Protein AF-A0A554J1M0-F1 (afdb_monomer_lite)

Radius of gyration: 26.09 Å; chains: 1; bounding box: 50×40×83 Å

Structure (mmCIF, N/CA/C/O backbone):
data_AF-A0A554J1M0-F1
#
_entry.id   AF-A0A554J1M0-F1
#
loop_
_atom_site.group_PDB
_atom_site.id
_atom_site.type_symbol
_atom_site.label_atom_id
_atom_site.label_alt_id
_atom_site.label_comp_id
_atom_site.label_asym_id
_atom_site.label_entity_id
_atom_site.label_seq_id
_atom_site.pdbx_PDB_ins_code
_atom_site.Cartn_x
_atom_site.Cartn_y
_atom_site.Cartn_z
_atom_site.occupancy
_atom_site.B_iso_or_equiv
_atom_site.auth_seq_id
_atom_site.auth_comp_id
_atom_site.auth_asym_id
_atom_site.auth_atom_id
_atom_site.pdbx_PDB_model_num
ATOM 1 N N . MET A 1 1 ? -16.431 23.603 19.322 1.00 58.72 1 MET A N 1
ATOM 2 C CA . MET A 1 1 ? -15.725 22.581 20.123 1.00 58.72 1 MET A CA 1
ATOM 3 C C . MET A 1 1 ? -14.683 21.931 19.228 1.00 58.72 1 MET A C 1
ATOM 5 O O . MET A 1 1 ? -14.923 21.851 18.029 1.00 58.72 1 MET A O 1
ATOM 9 N N . ASN A 1 2 ? -13.514 21.579 19.764 1.00 84.31 2 ASN A N 1
ATOM 10 C CA . ASN A 1 2 ? -12.461 20.901 19.005 1.00 84.31 2 ASN A CA 1
ATOM 11 C C . ASN A 1 2 ? -12.862 19.429 18.801 1.00 84.31 2 ASN A C 1
ATOM 13 O O . ASN A 1 2 ? -13.289 18.789 19.759 1.00 84.31 2 ASN A O 1
ATOM 17 N N . LEU A 1 3 ? -12.718 18.899 17.583 1.00 80.19 3 LEU A N 1
ATOM 18 C CA . LEU A 1 3 ? -13.018 17.500 17.251 1.00 80.19 3 LEU A CA 1
ATOM 19 C C . LEU A 1 3 ? -12.301 16.514 18.194 1.00 80.19 3 LEU A C 1
ATOM 21 O O . LEU A 1 3 ? -12.852 15.469 18.524 1.00 80.19 3 LEU A O 1
ATOM 25 N N . SER A 1 4 ? -11.099 16.857 18.670 1.00 84.69 4 SER A N 1
ATOM 26 C CA . SER A 1 4 ? -10.373 16.032 19.643 1.00 84.69 4 SER A CA 1
ATOM 27 C C . SER A 1 4 ? -11.076 15.968 21.003 1.00 84.69 4 SER A C 1
ATOM 29 O O . SER A 1 4 ? -11.194 14.891 21.573 1.00 84.69 4 SER A O 1
ATOM 31 N N . GLN A 1 5 ? -11.616 17.093 21.484 1.00 88.25 5 GLN A N 1
ATOM 32 C CA . GLN A 1 5 ? -12.302 17.176 22.778 1.00 88.25 5 GLN A CA 1
ATOM 33 C C . GLN A 1 5 ? -13.617 16.389 22.785 1.00 88.25 5 GLN A C 1
ATOM 35 O O . GLN A 1 5 ? -13.986 15.806 23.799 1.00 88.25 5 GLN A O 1
ATOM 40 N N . GLU A 1 6 ? -14.330 16.357 21.660 1.00 90.25 6 GLU A N 1
ATOM 41 C CA . GLU A 1 6 ? -15.569 15.582 21.521 1.00 90.25 6 GLU A CA 1
ATOM 42 C C . GLU A 1 6 ? -15.300 14.068 21.531 1.00 90.25 6 GLU A C 1
ATOM 44 O O . GLU A 1 6 ? -16.029 13.300 22.165 1.00 90.25 6 GLU A O 1
ATOM 49 N N . LEU A 1 7 ? -14.212 13.633 20.887 1.00 90.00 7 LEU A N 1
ATOM 50 C CA . LEU A 1 7 ? -13.781 12.234 20.903 1.00 90.00 7 LEU A CA 1
ATOM 51 C C . LEU A 1 7 ? -13.312 11.798 22.293 1.00 90.00 7 LEU A C 1
ATOM 53 O O . LEU A 1 7 ? -13.696 10.721 22.744 1.00 90.00 7 LEU A O 1
ATOM 57 N N . GLU A 1 8 ? -12.541 12.636 22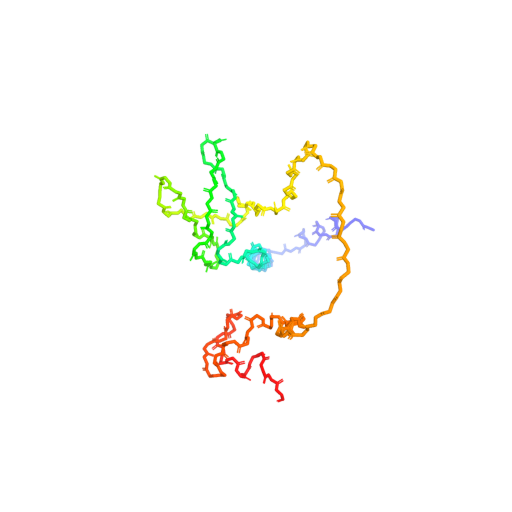.987 1.00 91.88 8 GLU A N 1
ATOM 58 C CA . GLU A 1 8 ? -12.083 12.380 24.359 1.00 91.88 8 GLU A CA 1
ATOM 59 C C . GLU A 1 8 ? -13.267 12.172 25.312 1.00 91.88 8 GLU A C 1
ATOM 61 O O . GLU A 1 8 ? -13.358 11.135 25.967 1.00 91.88 8 GLU A O 1
ATOM 66 N N . GLN A 1 9 ? -14.239 13.090 25.301 1.00 92.00 9 GLN A N 1
ATOM 67 C CA . GLN A 1 9 ? -15.446 12.984 26.132 1.00 92.00 9 GLN A CA 1
ATOM 68 C C . GLN A 1 9 ? -16.302 11.759 25.802 1.00 92.00 9 GLN A C 1
ATOM 70 O O . GLN A 1 9 ? -16.999 11.233 26.671 1.00 92.00 9 GLN A O 1
ATOM 75 N N . THR A 1 10 ? -16.287 11.318 24.545 1.00 92.38 10 THR A N 1
ATOM 76 C CA . THR A 1 10 ? -17.006 10.115 24.122 1.00 92.38 10 THR A CA 1
ATOM 77 C C . THR A 1 10 ? -16.314 8.864 24.656 1.00 92.38 10 THR A C 1
ATOM 79 O O . THR A 1 10 ? -16.979 8.012 25.236 1.00 92.38 10 THR A O 1
ATOM 82 N N . ILE A 1 11 ? -14.986 8.777 24.529 1.00 94.25 11 ILE A N 1
ATOM 83 C CA . ILE A 1 11 ? -14.183 7.642 25.007 1.00 94.25 11 ILE A CA 1
ATOM 84 C C . ILE A 1 11 ? -14.292 7.489 26.529 1.00 94.25 11 ILE A C 1
ATOM 86 O O . ILE A 1 11 ? -14.455 6.371 27.008 1.00 94.25 11 ILE A O 1
ATOM 90 N N . GLU A 1 12 ? -14.267 8.590 27.286 1.00 95.19 12 GLU A N 1
ATOM 91 C CA . GLU A 1 12 ? -14.384 8.568 28.755 1.00 95.19 12 GLU A CA 1
ATOM 92 C C . GLU A 1 12 ? -15.708 7.979 29.265 1.00 95.19 12 GLU A C 1
ATOM 94 O O . GLU A 1 12 ? -15.771 7.465 30.380 1.00 95.19 12 GLU A O 1
ATOM 99 N N . ARG A 1 13 ? -16.778 8.055 28.468 1.00 95.25 13 ARG A N 1
ATOM 100 C CA . ARG A 1 13 ? -18.114 7.567 28.845 1.00 95.25 13 ARG A CA 1
ATOM 101 C C . ARG A 1 13 ? -18.361 6.112 28.452 1.00 95.25 13 ARG A C 1
ATOM 103 O O . ARG A 1 13 ? -19.385 5.559 28.847 1.00 95.25 13 ARG A O 1
ATOM 110 N N . MET A 1 14 ? -17.469 5.518 27.663 1.00 96.44 14 MET A N 1
ATOM 111 C CA . MET A 1 14 ? -17.624 4.163 27.147 1.00 96.44 14 MET A CA 1
ATOM 112 C C . MET A 1 14 ? -17.155 3.120 28.160 1.00 96.44 14 MET A C 1
ATOM 114 O O . MET A 1 14 ? -16.142 3.290 28.838 1.00 96.44 14 MET A O 1
ATOM 118 N N . ASN A 1 15 ? -17.868 2.000 28.228 1.00 96.06 15 ASN A N 1
ATOM 119 C CA . ASN A 1 15 ? -17.436 0.838 29.002 1.00 96.06 15 ASN A CA 1
ATOM 120 C C . ASN A 1 15 ? -16.423 -0.032 28.224 1.00 96.06 15 ASN A C 1
ATOM 122 O O . ASN A 1 15 ? -16.174 0.165 27.035 1.00 96.06 15 ASN A O 1
ATOM 126 N N . GLU A 1 16 ? -15.836 -1.030 28.888 1.00 94.75 16 GLU A N 1
ATOM 127 C CA . GLU A 1 16 ? -14.800 -1.901 28.307 1.00 94.75 16 GLU A CA 1
ATOM 128 C C . GLU A 1 16 ? -15.252 -2.618 27.019 1.00 94.75 16 GLU A C 1
ATOM 130 O O . GLU A 1 16 ? -14.511 -2.668 26.033 1.00 94.75 16 GLU A O 1
ATOM 135 N N . ALA A 1 17 ? -16.489 -3.122 26.982 1.00 96.12 17 ALA A N 1
ATOM 136 C CA . ALA A 1 17 ? -17.027 -3.805 25.806 1.00 96.12 17 ALA A CA 1
ATOM 137 C C . ALA A 1 17 ? -17.197 -2.842 24.619 1.00 96.12 17 ALA A C 1
ATOM 139 O O . ALA A 1 17 ? -16.853 -3.175 23.481 1.00 96.12 17 ALA A O 1
ATOM 140 N N . GLU A 1 18 ? -17.679 -1.629 24.884 1.00 95.44 18 GLU A N 1
ATOM 141 C CA . GLU A 1 18 ? -17.824 -0.567 23.887 1.00 95.44 18 GLU A CA 1
ATOM 142 C C . GLU A 1 18 ? -16.462 -0.114 23.346 1.00 95.44 18 GLU A C 1
ATOM 144 O O . GLU A 1 18 ? -16.311 0.065 22.135 1.00 95.44 18 GLU A O 1
ATOM 149 N N . LEU A 1 19 ? -15.445 0.008 24.204 1.00 96.62 19 LEU A N 1
ATOM 150 C CA . LEU A 1 19 ? -14.080 0.354 23.797 1.00 96.62 19 LEU A CA 1
ATOM 151 C C . LEU A 1 19 ? -13.470 -0.722 22.890 1.00 96.62 19 LEU A C 1
ATOM 153 O O . LEU A 1 19 ? -12.878 -0.403 21.854 1.00 96.62 19 LEU A O 1
ATOM 157 N N . HIS A 1 20 ? -13.660 -2.003 23.212 1.00 96.31 20 HIS A N 1
ATOM 158 C CA . HIS A 1 20 ? -13.223 -3.103 22.349 1.00 96.31 20 HIS A CA 1
ATOM 159 C C . HIS A 1 20 ? -13.951 -3.129 20.996 1.00 96.31 20 HIS A C 1
ATOM 161 O O . HIS A 1 20 ? -13.327 -3.409 19.959 1.00 96.31 20 HIS A O 1
ATOM 167 N N . ALA A 1 21 ? -15.249 -2.817 20.982 1.00 95.19 21 ALA A N 1
ATOM 168 C CA . ALA A 1 21 ? -16.026 -2.697 19.753 1.00 95.19 21 ALA A CA 1
ATOM 169 C C . ALA A 1 21 ? -15.519 -1.533 18.887 1.00 95.19 21 ALA A C 1
ATOM 171 O O . ALA A 1 21 ? -15.232 -1.730 17.702 1.00 95.19 21 ALA A O 1
ATOM 172 N N . LEU A 1 22 ? -15.309 -0.352 19.479 1.00 95.31 22 LEU A N 1
ATOM 173 C CA . LEU A 1 22 ? -14.742 0.811 18.794 1.00 95.31 22 LEU A CA 1
ATOM 174 C C . LEU A 1 22 ? -13.354 0.511 18.235 1.00 95.31 22 LEU A C 1
ATOM 176 O O . LEU A 1 22 ? -13.104 0.776 17.062 1.00 95.31 22 LEU A O 1
ATOM 180 N N . PHE A 1 23 ? -12.466 -0.099 19.018 1.00 95.06 23 PHE A N 1
ATOM 181 C CA . PHE A 1 23 ? -11.138 -0.478 18.542 1.00 95.06 23 PHE A CA 1
ATOM 182 C C . PHE A 1 23 ? -11.206 -1.419 17.333 1.00 95.06 23 PHE A C 1
ATOM 184 O O . PHE A 1 23 ? -10.451 -1.273 16.372 1.00 95.06 23 PHE A O 1
ATOM 191 N N . SER A 1 24 ? -12.137 -2.371 17.338 1.00 94.12 24 SER A N 1
ATOM 192 C CA . SER A 1 24 ? -12.349 -3.273 16.202 1.00 94.12 24 SER A CA 1
ATOM 193 C C . SER A 1 24 ? -12.841 -2.529 14.959 1.00 94.12 24 SER A C 1
ATOM 195 O O . SER A 1 24 ? -12.294 -2.741 13.877 1.00 94.12 24 SER A O 1
ATOM 197 N N . LEU A 1 25 ? -13.784 -1.598 15.113 1.00 95.44 25 LEU A N 1
ATOM 198 C CA . LEU A 1 25 ? -14.269 -0.754 14.018 1.00 95.44 25 LEU A CA 1
ATOM 199 C C . LEU A 1 25 ? -13.175 0.166 13.462 1.00 95.44 25 LEU A C 1
ATOM 201 O O . LEU A 1 25 ? -13.014 0.270 12.246 1.00 95.44 25 LEU A O 1
ATOM 205 N N . VAL A 1 26 ? -12.386 0.794 14.336 1.00 94.81 26 VAL A N 1
ATOM 206 C CA . VAL A 1 26 ? -11.255 1.651 13.952 1.00 94.81 26 VAL A CA 1
ATOM 207 C C . VAL A 1 26 ? -10.214 0.845 13.183 1.00 94.81 26 VAL A C 1
ATOM 209 O O . VAL A 1 26 ? -9.775 1.277 12.116 1.00 94.81 26 VAL A O 1
ATOM 212 N N . ARG A 1 27 ? -9.854 -0.351 13.662 1.00 94.94 27 ARG A N 1
ATOM 213 C CA . ARG A 1 27 ? -8.925 -1.244 12.953 1.00 94.94 27 ARG A CA 1
ATOM 214 C C . ARG A 1 27 ? -9.421 -1.597 11.555 1.00 94.94 27 ARG A C 1
ATOM 216 O O . ARG A 1 27 ? -8.652 -1.476 10.603 1.00 94.94 27 ARG A O 1
ATOM 223 N N . GLU A 1 28 ? -10.684 -1.990 11.409 1.00 90.81 28 GLU A N 1
ATOM 224 C CA . GLU A 1 28 ? -11.240 -2.314 10.089 1.00 90.81 28 GLU A CA 1
ATOM 225 C C . GLU A 1 28 ? -11.295 -1.081 9.175 1.00 90.81 28 GLU A C 1
ATOM 227 O O . GLU A 1 28 ? -10.960 -1.171 7.991 1.00 90.81 28 GLU A O 1
ATOM 232 N N . LYS A 1 29 ? -11.598 0.104 9.718 1.00 89.88 29 LYS A N 1
ATOM 233 C CA . LYS A 1 29 ? -11.560 1.359 8.957 1.00 89.88 29 LYS A CA 1
ATOM 234 C C . LYS A 1 29 ? -10.148 1.695 8.474 1.00 89.88 29 LYS A C 1
ATOM 236 O O . LYS A 1 29 ? -9.970 2.047 7.310 1.00 89.88 29 LYS A O 1
ATOM 241 N N . LEU A 1 30 ? -9.138 1.556 9.331 1.00 85.06 30 LEU A N 1
ATOM 242 C CA . LEU A 1 30 ? -7.738 1.785 8.966 1.00 85.06 30 LEU A CA 1
ATOM 243 C C . LEU A 1 30 ? -7.255 0.774 7.926 1.00 85.06 30 LEU A C 1
ATOM 245 O O . LEU A 1 30 ? -6.580 1.153 6.972 1.00 85.06 30 LEU A O 1
ATOM 249 N N . LYS A 1 31 ? -7.624 -0.499 8.064 1.00 80.06 31 LYS A N 1
ATOM 250 C CA . LYS A 1 31 ? -7.321 -1.546 7.082 1.00 80.06 31 LYS A CA 1
ATOM 251 C C . LYS A 1 31 ? -7.934 -1.237 5.717 1.00 80.06 31 LYS A C 1
ATOM 253 O O . LYS A 1 31 ? -7.262 -1.423 4.707 1.00 80.06 31 LYS A O 1
ATOM 258 N N . PHE A 1 32 ? -9.162 -0.720 5.682 1.00 80.31 32 PHE A N 1
ATOM 259 C CA . PHE A 1 32 ? -9.782 -0.241 4.448 1.00 80.31 32 PHE A CA 1
ATOM 260 C C . PHE A 1 32 ? -8.971 0.893 3.809 1.00 80.31 32 PHE A C 1
ATOM 262 O O . PHE A 1 32 ? -8.679 0.829 2.619 1.00 80.31 32 PHE A O 1
ATOM 269 N N . PHE A 1 33 ? -8.547 1.894 4.590 1.00 75.44 33 PHE A N 1
ATOM 270 C CA . PHE A 1 33 ? -7.704 2.977 4.073 1.00 75.44 33 PHE A CA 1
ATOM 271 C C . PHE A 1 33 ? -6.368 2.469 3.525 1.00 75.44 33 PHE A C 1
ATOM 273 O O . PHE A 1 33 ? -5.971 2.895 2.446 1.00 75.44 33 PHE A O 1
ATOM 280 N N . HIS A 1 34 ? -5.716 1.518 4.198 1.00 69.56 34 HIS A N 1
ATOM 281 C CA . HIS A 1 34 ? -4.493 0.892 3.686 1.00 69.56 34 HIS A CA 1
ATOM 282 C C . HIS A 1 34 ? -4.735 0.182 2.351 1.00 69.56 34 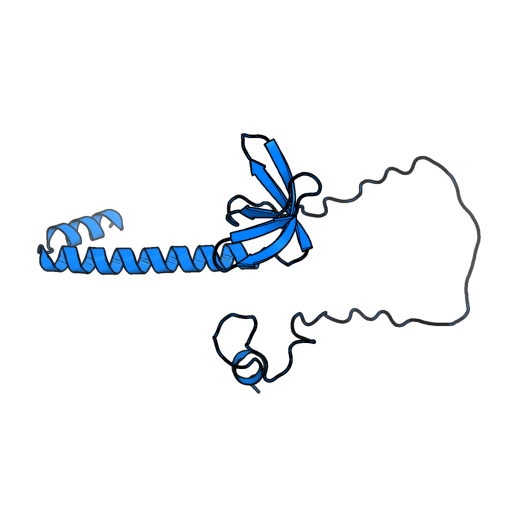HIS A C 1
ATOM 284 O O . HIS A 1 34 ? -3.977 0.385 1.414 1.00 69.56 34 HIS A O 1
ATOM 290 N N . GLN A 1 35 ? -5.819 -0.588 2.223 1.00 69.88 35 GLN A N 1
ATOM 291 C CA . GLN A 1 35 ? -6.168 -1.257 0.963 1.00 69.88 35 GLN A CA 1
ATOM 292 C C . GLN A 1 35 ? -6.468 -0.264 -0.168 1.00 69.88 35 GLN A C 1
ATOM 294 O O . GLN A 1 35 ? -6.065 -0.486 -1.306 1.00 69.88 35 GLN A O 1
ATOM 299 N N . MET A 1 36 ? -7.161 0.833 0.144 1.00 73.06 36 MET A N 1
ATOM 300 C CA . MET A 1 36 ? -7.419 1.944 -0.776 1.00 73.06 36 MET A CA 1
ATOM 301 C C . MET A 1 36 ? -6.118 2.609 -1.237 1.00 73.06 36 MET A C 1
ATOM 303 O O . MET A 1 36 ? -5.939 2.839 -2.430 1.00 73.06 36 MET A O 1
ATOM 307 N N . HIS A 1 37 ? -5.200 2.884 -0.306 1.00 66.19 37 HIS A N 1
ATOM 308 C CA . HIS A 1 37 ? -3.885 3.437 -0.617 1.00 66.19 37 HIS A CA 1
ATOM 309 C C . HIS A 1 37 ? -3.045 2.469 -1.451 1.00 66.19 37 HIS A C 1
ATOM 311 O O . HIS A 1 37 ? -2.477 2.897 -2.449 1.00 66.19 37 HIS A O 1
ATOM 317 N N . ASP A 1 38 ? -3.028 1.177 -1.115 1.00 65.69 38 ASP A N 1
ATOM 318 C CA . ASP A 1 38 ? -2.345 0.143 -1.898 1.00 65.69 38 ASP A CA 1
ATOM 319 C C . ASP A 1 38 ? -2.882 0.108 -3.338 1.00 65.69 38 ASP A C 1
ATOM 321 O O . ASP A 1 38 ? -2.103 0.137 -4.290 1.00 65.69 38 ASP A O 1
ATOM 325 N N . LEU A 1 39 ? -4.212 0.110 -3.511 1.00 63.97 39 LEU A N 1
ATOM 326 C CA . LEU A 1 39 ? -4.859 0.166 -4.826 1.00 63.97 39 LEU A CA 1
ATOM 327 C C . LEU A 1 39 ? -4.467 1.429 -5.598 1.00 63.97 39 LEU A C 1
ATOM 329 O O . LEU A 1 39 ? -4.017 1.328 -6.738 1.00 63.97 39 LEU A O 1
ATOM 333 N N . HIS A 1 40 ? -4.591 2.605 -4.983 1.00 65.38 40 HIS A N 1
ATOM 334 C CA . HIS A 1 40 ? -4.274 3.881 -5.624 1.00 65.38 40 HIS A CA 1
ATOM 335 C C . HIS A 1 40 ? -2.787 3.983 -6.003 1.00 65.38 40 HIS A C 1
ATOM 337 O O . HIS A 1 40 ? -2.438 4.397 -7.107 1.00 65.38 40 HIS A O 1
ATOM 343 N N . SER A 1 41 ? -1.891 3.541 -5.121 1.00 63.75 41 SER A N 1
ATOM 344 C CA . SER A 1 41 ? -0.447 3.513 -5.367 1.00 63.75 41 SER A CA 1
ATOM 345 C C . SER A 1 41 ? -0.024 2.470 -6.401 1.00 63.75 41 SER A C 1
ATOM 347 O O . SER A 1 41 ? 1.090 2.563 -6.907 1.00 63.75 41 SER A O 1
ATOM 349 N N . LEU A 1 42 ? -0.868 1.493 -6.736 1.00 65.69 42 LEU A N 1
ATOM 350 C CA . LEU A 1 42 ? -0.627 0.551 -7.834 1.00 65.69 42 LEU A CA 1
ATOM 351 C C . LEU A 1 42 ? -1.183 1.047 -9.167 1.00 65.69 42 LEU A C 1
ATOM 353 O O . LEU A 1 42 ? -0.570 0.784 -10.196 1.00 65.69 42 LEU A O 1
ATOM 357 N N . GLN A 1 43 ? -2.291 1.795 -9.157 1.00 69.69 43 GLN A N 1
ATOM 358 C CA . GLN A 1 43 ? -2.894 2.379 -10.363 1.00 69.69 43 GLN A CA 1
ATOM 359 C C . GLN A 1 43 ? -1.951 3.325 -11.124 1.00 69.69 43 GLN A C 1
ATOM 361 O O . GLN A 1 43 ? -2.129 3.529 -12.322 1.00 69.69 43 GLN A O 1
ATOM 366 N N . GLN A 1 44 ? -0.943 3.893 -10.457 1.00 75.50 44 GLN A N 1
ATOM 367 C CA . GLN A 1 44 ? 0.038 4.777 -11.096 1.00 75.50 44 GLN A CA 1
ATOM 368 C C . GLN A 1 44 ? 1.092 4.041 -11.949 1.00 75.50 44 GLN A C 1
ATOM 370 O O . GLN A 1 44 ? 1.804 4.697 -12.711 1.00 75.50 44 GLN A O 1
ATOM 375 N N . PHE A 1 45 ? 1.200 2.710 -11.840 1.00 80.12 45 PHE A N 1
ATOM 376 C CA . PHE A 1 45 ? 2.195 1.908 -12.557 1.00 80.12 45 PHE A CA 1
ATOM 377 C C . PHE A 1 45 ? 1.552 1.048 -13.644 1.00 80.12 45 PHE A C 1
ATOM 379 O O . PHE A 1 45 ? 0.507 0.434 -13.441 1.00 80.12 45 PHE A O 1
ATOM 386 N N . HIS A 1 46 ? 2.221 0.963 -14.786 1.00 80.19 46 HIS A N 1
ATOM 387 C CA . HIS A 1 46 ? 1.888 0.088 -15.903 1.00 80.19 46 HIS A CA 1
ATOM 388 C C . HIS A 1 46 ? 3.034 -0.892 -16.152 1.00 80.19 46 HIS A C 1
ATOM 390 O O . HIS A 1 46 ? 4.177 -0.664 -15.751 1.00 80.19 46 HIS A O 1
ATOM 396 N N . LEU A 1 47 ? 2.726 -2.021 -16.794 1.00 82.44 47 LEU A N 1
ATOM 397 C CA . LEU A 1 47 ? 3.780 -2.898 -17.291 1.00 82.44 47 LEU A CA 1
ATOM 398 C C . LEU A 1 47 ? 4.666 -2.108 -18.255 1.00 82.44 47 LEU A C 1
ATOM 400 O O . LEU A 1 47 ? 4.176 -1.290 -19.028 1.00 82.44 47 LEU A O 1
ATOM 404 N N . PHE A 1 48 ? 5.956 -2.390 -18.195 1.00 83.00 48 PHE A N 1
ATOM 405 C CA . PHE A 1 48 ? 7.020 -1.719 -18.926 1.00 83.00 48 PHE A CA 1
ATOM 406 C C . PHE A 1 48 ? 7.310 -0.273 -18.515 1.00 83.00 48 PHE A C 1
ATOM 408 O O . PHE A 1 48 ? 8.170 0.351 -19.126 1.00 83.00 48 PHE A O 1
ATOM 415 N N . ASP A 1 49 ? 6.681 0.242 -17.452 1.00 85.44 49 ASP A N 1
ATOM 416 C CA . ASP A 1 49 ? 7.096 1.523 -16.883 1.00 85.44 49 ASP A CA 1
ATOM 417 C C . ASP A 1 49 ? 8.556 1.446 -16.422 1.00 85.44 49 ASP A C 1
ATOM 419 O O . ASP A 1 49 ? 8.934 0.556 -15.650 1.00 85.44 49 ASP A O 1
ATOM 423 N N . GLU A 1 50 ? 9.358 2.413 -16.866 1.00 88.25 50 GLU A N 1
ATOM 424 C CA . GLU A 1 50 ? 10.681 2.656 -16.309 1.00 88.25 50 GLU A CA 1
ATOM 425 C C . GLU A 1 50 ? 10.549 3.303 -14.937 1.00 88.25 50 GLU A C 1
ATOM 427 O O . GLU A 1 50 ? 9.847 4.303 -14.728 1.00 88.25 50 GLU A O 1
ATOM 432 N N . VAL A 1 51 ? 11.220 2.699 -13.968 1.00 91.44 51 VAL A N 1
ATOM 433 C CA . VAL A 1 51 ? 11.090 3.065 -12.570 1.00 91.44 51 VAL A CA 1
ATOM 434 C C . VAL A 1 51 ? 12.435 3.044 -11.866 1.00 91.44 51 VAL A C 1
ATOM 436 O O . VAL A 1 51 ? 13.340 2.284 -12.210 1.00 91.44 51 VAL A O 1
ATOM 439 N N . LEU A 1 52 ? 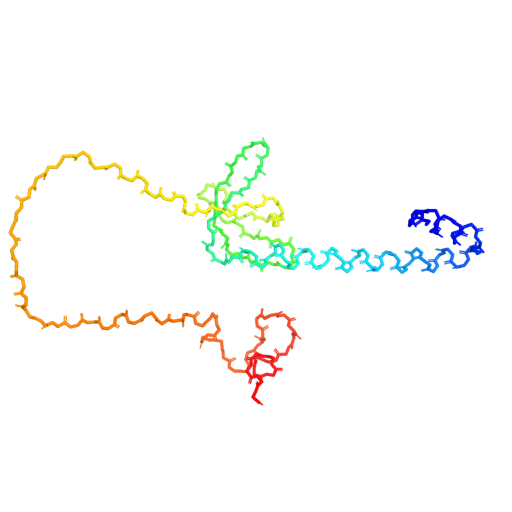12.537 3.868 -10.831 1.00 92.19 52 LEU A N 1
ATOM 440 C CA . LEU A 1 52 ? 13.655 3.903 -9.903 1.00 92.19 52 LEU A CA 1
ATOM 441 C C . LEU A 1 52 ? 13.187 3.458 -8.525 1.00 92.19 52 LEU A C 1
ATOM 443 O O . LEU A 1 52 ? 12.105 3.834 -8.076 1.00 92.19 52 LEU A O 1
ATOM 447 N N . PHE A 1 53 ? 14.034 2.728 -7.818 1.00 91.62 53 PHE A N 1
ATOM 448 C CA . PHE A 1 53 ? 13.855 2.453 -6.397 1.00 91.62 53 PHE A CA 1
ATOM 449 C C . PHE A 1 53 ? 15.202 2.516 -5.679 1.00 91.62 53 PHE A C 1
ATOM 451 O O . PHE A 1 53 ? 16.254 2.519 -6.316 1.00 91.62 53 PHE A O 1
ATOM 458 N N . LYS A 1 54 ? 15.183 2.600 -4.346 1.00 88.81 54 LYS A N 1
ATOM 459 C CA . LYS A 1 54 ? 16.408 2.654 -3.538 1.00 88.81 54 LYS A CA 1
ATOM 460 C C . LYS A 1 54 ? 16.690 1.319 -2.859 1.00 88.81 54 LYS A C 1
ATOM 462 O O . LYS A 1 54 ? 15.793 0.730 -2.258 1.00 88.81 54 LYS A O 1
ATOM 467 N N . HIS A 1 55 ? 17.948 0.889 -2.879 1.00 89.38 55 HIS A N 1
ATOM 468 C CA . HIS A 1 55 ? 18.436 -0.279 -2.150 1.00 89.38 55 HIS A CA 1
ATOM 469 C C . HIS A 1 55 ? 19.821 0.022 -1.565 1.00 89.38 55 HIS A C 1
ATOM 471 O O . HIS A 1 55 ? 20.701 0.487 -2.276 1.00 89.38 55 HIS A O 1
ATOM 477 N N . HIS A 1 56 ? 19.995 -0.163 -0.250 1.00 85.88 56 HIS A N 1
ATOM 478 C CA . HIS A 1 56 ? 21.218 0.217 0.484 1.00 85.88 56 HIS A CA 1
ATOM 479 C C . HIS A 1 56 ? 21.715 1.659 0.228 1.00 85.88 56 HIS A C 1
ATOM 481 O O . HIS A 1 56 ? 22.902 1.943 0.315 1.00 85.88 56 HIS A O 1
ATOM 487 N N . GLY A 1 57 ? 20.794 2.588 -0.059 1.00 83.69 57 GLY A N 1
ATOM 488 C CA . GLY A 1 57 ? 21.111 3.991 -0.360 1.00 83.69 57 GLY A CA 1
ATOM 489 C C . GLY A 1 57 ? 21.413 4.274 -1.835 1.00 83.69 57 GLY A C 1
ATOM 490 O O . GLY A 1 57 ? 21.346 5.431 -2.248 1.00 83.69 57 GLY A O 1
ATOM 491 N N . GLU A 1 58 ? 21.641 3.243 -2.645 1.00 84.75 58 GLU A N 1
ATOM 492 C CA . GLU A 1 58 ? 21.855 3.355 -4.087 1.00 84.75 58 GLU A CA 1
ATOM 493 C C . GLU A 1 58 ? 20.518 3.373 -4.834 1.00 84.75 58 GLU A C 1
ATOM 495 O O . GLU A 1 58 ? 19.563 2.695 -4.447 1.00 84.75 58 GLU A O 1
ATOM 500 N N . SER A 1 59 ? 20.430 4.177 -5.897 1.00 88.44 59 SER A N 1
ATOM 501 C CA . SER A 1 59 ? 19.244 4.224 -6.759 1.00 88.44 59 SER A CA 1
ATOM 502 C C . SER A 1 59 ? 19.418 3.247 -7.911 1.00 88.44 59 SER A C 1
ATOM 504 O O . SER A 1 59 ? 20.387 3.336 -8.660 1.00 88.44 59 SER A O 1
ATOM 506 N N . ILE A 1 60 ? 18.470 2.328 -8.048 1.00 90.94 60 ILE A N 1
ATOM 507 C CA . ILE A 1 60 ? 18.477 1.271 -9.052 1.00 90.94 60 ILE A CA 1
ATOM 508 C C . ILE A 1 60 ? 17.332 1.535 -10.025 1.00 90.94 60 ILE A C 1
ATOM 510 O O . ILE A 1 60 ? 16.182 1.692 -9.609 1.00 90.94 60 ILE A O 1
ATOM 514 N N . ALA A 1 61 ? 17.661 1.587 -11.315 1.00 90.44 61 ALA A N 1
ATOM 515 C CA . ALA A 1 61 ? 16.692 1.707 -12.395 1.00 90.44 61 ALA A CA 1
ATOM 516 C C . ALA A 1 61 ? 16.293 0.323 -12.922 1.00 90.44 61 ALA A C 1
ATOM 518 O O . ALA A 1 61 ? 17.098 -0.611 -12.960 1.00 90.44 61 ALA A O 1
ATOM 519 N N . GLY A 1 62 ? 15.046 0.194 -13.354 1.00 90.62 62 GLY A N 1
ATOM 520 C CA . GLY A 1 62 ? 14.552 -1.018 -13.984 1.00 90.62 62 GLY A CA 1
ATOM 521 C C . GLY A 1 62 ? 13.169 -0.832 -14.584 1.00 90.62 62 GLY A C 1
ATOM 522 O O . GLY A 1 62 ? 12.615 0.264 -14.598 1.00 90.62 62 GLY A O 1
ATOM 523 N N . ILE A 1 63 ? 12.614 -1.932 -15.076 1.00 88.56 63 ILE A N 1
ATOM 524 C CA . ILE A 1 63 ? 11.349 -1.948 -15.806 1.00 88.56 63 ILE A CA 1
ATOM 525 C C . ILE A 1 63 ? 10.330 -2.779 -15.033 1.00 88.56 63 ILE A C 1
ATOM 527 O O . ILE A 1 63 ? 10.626 -3.902 -14.616 1.00 88.56 63 ILE A O 1
ATOM 531 N N . VAL A 1 64 ? 9.114 -2.266 -14.857 1.00 88.56 64 VAL A N 1
ATOM 532 C CA . VAL A 1 64 ? 8.021 -3.027 -14.238 1.00 88.56 64 VAL A CA 1
ATOM 533 C C . VAL A 1 64 ? 7.606 -4.180 -15.156 1.00 88.56 64 VAL A C 1
ATOM 535 O O . VAL A 1 64 ? 7.066 -3.969 -16.233 1.00 88.56 64 VAL A O 1
ATOM 538 N N . ILE A 1 65 ? 7.805 -5.421 -14.723 1.00 86.19 65 ILE A N 1
ATOM 539 C CA . ILE A 1 65 ? 7.430 -6.630 -15.483 1.00 86.19 65 ILE A CA 1
ATOM 540 C C . ILE A 1 65 ? 6.218 -7.358 -14.893 1.00 86.19 65 ILE A C 1
ATOM 542 O O . ILE A 1 65 ? 5.624 -8.217 -15.544 1.00 86.19 65 ILE A O 1
ATOM 546 N N . ARG A 1 66 ? 5.831 -7.029 -13.655 1.00 83.00 66 ARG A N 1
ATOM 547 C CA . ARG A 1 66 ? 4.627 -7.566 -13.013 1.00 83.00 66 ARG A CA 1
ATOM 548 C C . ARG A 1 66 ? 4.047 -6.561 -12.033 1.00 83.00 66 ARG A C 1
ATOM 550 O O . ARG A 1 66 ? 4.783 -5.932 -11.280 1.00 83.00 66 ARG A O 1
ATOM 557 N N . ILE A 1 67 ? 2.724 -6.484 -11.977 1.00 82.06 67 ILE A N 1
ATOM 558 C CA . ILE A 1 67 ? 1.998 -5.684 -10.990 1.00 82.06 67 ILE A CA 1
ATOM 559 C C . ILE A 1 67 ? 1.145 -6.650 -10.169 1.00 82.06 67 ILE A C 1
ATOM 561 O O . ILE A 1 67 ? 0.294 -7.354 -10.708 1.00 82.06 67 ILE A O 1
ATOM 565 N N . ASN A 1 68 ? 1.416 -6.731 -8.869 1.00 76.44 68 ASN A N 1
ATOM 566 C CA . ASN A 1 68 ? 0.623 -7.501 -7.911 1.00 76.44 68 ASN A CA 1
ATOM 567 C C . ASN A 1 68 ? -0.172 -6.545 -7.013 1.00 76.44 68 ASN A C 1
ATOM 569 O O . ASN A 1 68 ? 0.054 -5.343 -7.020 1.00 76.44 68 ASN A O 1
ATOM 573 N N . THR A 1 69 ? -1.032 -7.090 -6.153 1.00 63.94 69 THR A N 1
ATOM 574 C CA . THR A 1 69 ? -1.932 -6.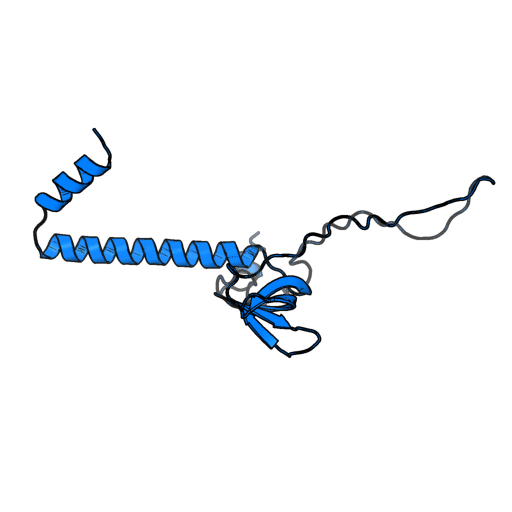318 -5.276 1.00 63.94 69 THR A CA 1
ATOM 575 C C . THR A 1 69 ? -1.254 -5.457 -4.206 1.00 63.94 69 THR A C 1
ATOM 577 O O . THR A 1 69 ? -1.952 -4.689 -3.555 1.00 63.94 69 THR A O 1
ATOM 580 N N . ARG A 1 70 ? 0.070 -5.570 -3.994 1.00 72.25 70 ARG A N 1
ATOM 581 C CA . ARG A 1 70 ? 0.844 -4.766 -3.013 1.00 72.25 70 ARG A CA 1
ATOM 582 C C . ARG A 1 70 ? 2.295 -4.491 -3.413 1.00 72.25 70 ARG A C 1
ATOM 584 O O . ARG A 1 70 ? 3.103 -4.061 -2.596 1.00 72.25 70 ARG A O 1
ATOM 591 N N . SER A 1 71 ? 2.682 -4.852 -4.628 1.00 82.81 71 SER A N 1
ATOM 592 C CA . SER A 1 71 ? 4.081 -4.786 -5.049 1.00 82.81 71 SER A CA 1
ATOM 593 C C . SER A 1 71 ? 4.176 -4.735 -6.555 1.00 82.81 71 SER A C 1
ATOM 595 O O . SER A 1 71 ? 3.408 -5.420 -7.236 1.00 82.81 71 SER A O 1
ATOM 597 N N . VAL A 1 72 ? 5.200 -4.066 -7.049 1.00 89.12 72 VAL A N 1
ATOM 598 C CA . VAL A 1 72 ? 5.643 -4.195 -8.432 1.00 89.12 72 VAL A CA 1
ATOM 599 C C . VAL A 1 72 ? 6.868 -5.103 -8.479 1.00 89.12 72 VAL A C 1
ATOM 601 O O . VAL A 1 72 ? 7.717 -5.063 -7.587 1.00 89.12 72 VAL A O 1
ATOM 604 N N . THR A 1 73 ? 6.932 -5.965 -9.488 1.00 90.81 73 THR A N 1
ATOM 605 C CA . THR A 1 73 ? 8.154 -6.695 -9.823 1.00 90.81 73 THR A CA 1
ATOM 606 C C . THR A 1 73 ? 8.894 -5.900 -10.885 1.00 90.81 73 THR A C 1
ATOM 608 O O . THR A 1 73 ? 8.343 -5.642 -11.956 1.00 90.81 73 THR A O 1
ATOM 611 N N . ILE A 1 74 ? 10.129 -5.527 -10.582 1.00 92.81 74 ILE A N 1
ATOM 612 C CA . ILE A 1 74 ? 10.999 -4.705 -11.415 1.00 92.81 74 ILE A CA 1
AT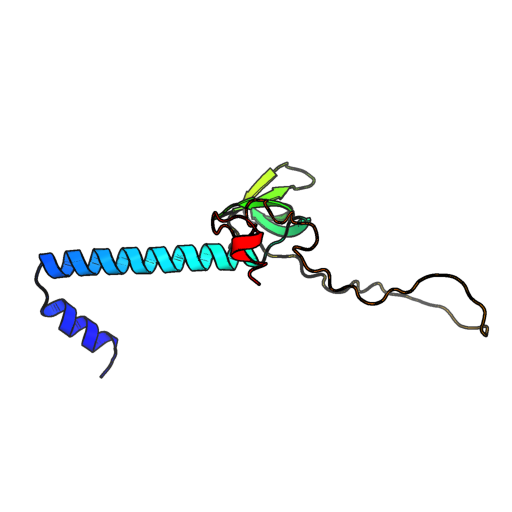OM 613 C C . ILE A 1 74 ? 12.138 -5.584 -11.915 1.00 92.81 74 ILE A C 1
ATOM 615 O O . ILE A 1 74 ? 12.806 -6.239 -11.120 1.00 92.81 74 ILE A O 1
ATOM 619 N N . LYS A 1 75 ? 12.373 -5.600 -13.221 1.00 89.75 75 LYS A N 1
ATOM 620 C CA . LYS A 1 75 ? 13.540 -6.246 -13.816 1.00 89.75 75 LYS A CA 1
ATOM 621 C C . LYS A 1 75 ? 14.632 -5.209 -14.030 1.00 89.75 75 LYS A C 1
ATOM 623 O O . LYS A 1 75 ? 14.379 -4.190 -14.672 1.00 89.75 75 LYS A O 1
ATOM 628 N N . THR A 1 76 ? 15.823 -5.467 -13.504 1.00 89.75 76 THR A N 1
ATOM 629 C CA . THR A 1 76 ? 17.009 -4.627 -13.729 1.00 89.75 76 THR A CA 1
ATO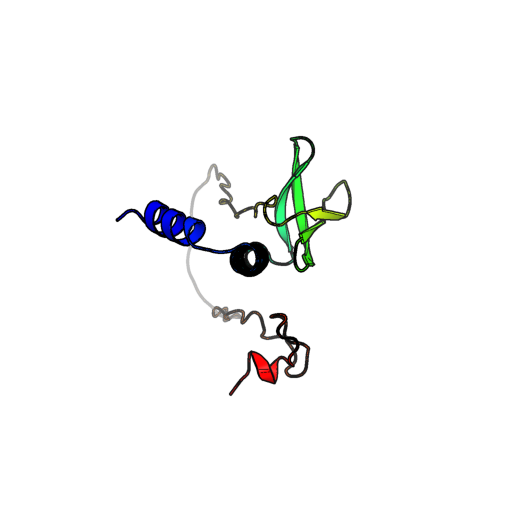M 630 C C . THR A 1 76 ? 17.941 -5.300 -14.733 1.00 89.75 76 THR A C 1
ATOM 632 O O . THR A 1 76 ? 17.859 -6.509 -14.967 1.00 89.75 76 THR A O 1
ATOM 635 N N . THR A 1 77 ? 18.816 -4.518 -15.361 1.00 76.56 77 THR A N 1
ATOM 636 C CA . THR A 1 77 ? 19.753 -4.997 -16.390 1.00 76.56 77 THR A CA 1
ATOM 637 C C . THR A 1 77 ? 20.847 -5.898 -15.816 1.00 76.56 77 THR A C 1
ATOM 639 O O . THR A 1 77 ? 21.392 -6.735 -16.528 1.00 76.56 77 THR A O 1
ATOM 642 N N . ASP A 1 78 ? 21.164 -5.727 -14.533 1.00 70.94 78 ASP A N 1
ATOM 643 C CA . ASP A 1 78 ? 22.351 -6.268 -13.872 1.00 70.94 78 ASP A CA 1
ATOM 644 C C . ASP A 1 78 ? 22.054 -7.350 -12.815 1.00 70.94 78 ASP A C 1
ATOM 646 O O . ASP A 1 78 ? 22.920 -8.177 -12.536 1.00 70.94 78 ASP A O 1
ATOM 650 N N . ARG A 1 79 ? 20.858 -7.357 -12.203 1.00 61.94 79 ARG A N 1
ATOM 651 C CA . ARG A 1 79 ? 20.595 -8.101 -10.950 1.00 61.94 79 ARG A CA 1
ATOM 652 C C . ARG A 1 79 ? 19.267 -8.865 -10.890 1.00 61.94 79 ARG A C 1
ATOM 654 O O . ARG A 1 79 ? 18.875 -9.315 -9.817 1.00 61.94 79 ARG A O 1
ATOM 661 N N . GLY A 1 80 ? 18.590 -9.083 -12.015 1.00 80.50 80 GLY A N 1
ATOM 662 C CA . GLY A 1 80 ? 17.397 -9.941 -12.069 1.00 80.50 80 GLY A CA 1
ATOM 663 C C . GLY A 1 80 ? 16.091 -9.238 -11.672 1.00 80.50 80 GLY A C 1
ATOM 664 O O . GLY A 1 80 ? 15.873 -8.083 -12.038 1.00 80.50 80 GLY A O 1
ATOM 665 N N . GLU A 1 81 ? 15.182 -9.956 -11.000 1.00 91.75 81 GLU A N 1
ATOM 666 C CA . GLU A 1 81 ? 13.826 -9.490 -10.662 1.00 91.75 81 GLU A CA 1
ATOM 667 C C . GLU A 1 81 ? 13.688 -9.086 -9.186 1.00 91.75 81 GLU A C 1
ATOM 669 O O . GLU A 1 81 ? 14.032 -9.844 -8.281 1.00 91.75 81 GLU A O 1
ATOM 674 N N . TRP A 1 82 ? 13.102 -7.915 -8.939 1.00 90.56 82 TRP A N 1
ATOM 675 C CA . TRP A 1 82 ? 12.960 -7.301 -7.621 1.00 90.56 82 TRP A CA 1
ATOM 676 C C . TRP A 1 82 ? 11.500 -7.061 -7.281 1.00 90.56 82 TRP A C 1
ATOM 678 O O . TRP A 1 82 ? 10.799 -6.369 -8.012 1.00 90.56 82 TRP A O 1
ATOM 688 N N . LYS A 1 83 ? 11.037 -7.567 -6.137 1.00 91.62 83 LYS A N 1
ATOM 689 C CA . LYS A 1 83 ? 9.701 -7.255 -5.619 1.00 91.62 83 LYS A CA 1
ATOM 690 C C . LYS A 1 83 ? 9.779 -6.040 -4.699 1.00 91.62 83 LYS A C 1
ATOM 692 O O . LYS A 1 83 ? 10.324 -6.137 -3.603 1.00 91.62 83 LYS A O 1
ATOM 697 N N . VAL A 1 84 ? 9.202 -4.919 -5.121 1.00 89.38 84 VAL A N 1
ATOM 698 C CA . VAL A 1 84 ? 9.297 -3.637 -4.409 1.00 89.38 84 VAL A CA 1
ATOM 699 C C . VAL A 1 84 ? 7.900 -3.098 -4.096 1.00 89.38 84 VAL A C 1
ATOM 701 O O . VAL A 1 84 ? 6.973 -3.235 -4.897 1.00 89.38 84 VAL A O 1
ATOM 704 N N . SER A 1 85 ? 7.724 -2.515 -2.905 1.00 86.06 85 SER A N 1
ATOM 705 C CA . SER A 1 85 ? 6.482 -1.811 -2.559 1.00 86.06 85 SER A CA 1
ATOM 706 C C . SER A 1 85 ? 6.316 -0.580 -3.460 1.00 86.06 85 SER A C 1
ATOM 708 O O . SER A 1 85 ? 7.289 0.156 -3.619 1.00 86.06 85 SER A O 1
ATOM 710 N N . PRO A 1 86 ? 5.114 -0.291 -3.994 1.00 82.69 86 PRO A N 1
ATOM 711 C CA . PRO A 1 86 ? 4.878 0.830 -4.908 1.00 82.69 86 PRO A CA 1
ATOM 712 C C . PRO A 1 86 ? 5.245 2.197 -4.307 1.00 82.69 86 PRO A C 1
ATOM 714 O O . PRO A 1 86 ? 5.575 3.121 -5.037 1.00 82.69 86 PRO A O 1
ATOM 717 N N . VAL A 1 87 ? 5.230 2.318 -2.974 1.00 82.69 87 VAL A N 1
ATOM 718 C CA . VAL A 1 87 ? 5.615 3.541 -2.244 1.00 82.69 87 VAL A CA 1
ATOM 719 C C . VAL A 1 87 ? 7.120 3.834 -2.341 1.00 82.69 87 VAL A C 1
ATOM 721 O O . VAL A 1 87 ? 7.530 4.984 -2.224 1.00 82.69 87 VAL A O 1
ATOM 724 N N . PHE A 1 88 ? 7.954 2.818 -2.578 1.00 87.00 88 PHE A N 1
ATOM 725 C CA . PHE A 1 88 ? 9.408 2.972 -2.731 1.00 87.00 88 PHE A CA 1
ATOM 726 C C . PHE A 1 88 ? 9.857 3.047 -4.191 1.00 87.00 88 PHE A C 1
ATOM 728 O O . PHE A 1 88 ? 11.054 2.976 -4.469 1.00 87.00 88 PHE A O 1
ATOM 735 N N . VAL A 1 89 ? 8.902 3.161 -5.113 1.00 88.38 89 VAL A N 1
ATOM 736 C CA . VAL A 1 89 ? 9.139 3.146 -6.551 1.00 88.38 89 VAL A CA 1
ATOM 737 C C . VAL A 1 89 ? 8.712 4.488 -7.125 1.00 88.38 89 VAL A C 1
ATOM 739 O O . VAL A 1 89 ? 7.607 4.963 -6.883 1.00 88.38 89 VAL A O 1
ATOM 742 N N . THR A 1 90 ? 9.591 5.099 -7.906 1.00 89.81 90 THR A N 1
ATOM 743 C CA . THR A 1 90 ? 9.343 6.373 -8.577 1.00 89.81 90 THR A CA 1
ATOM 744 C C . THR A 1 90 ? 9.338 6.134 -10.075 1.00 89.81 90 THR A C 1
ATOM 746 O O . THR A 1 90 ? 10.317 5.629 -10.619 1.00 89.81 90 THR A O 1
ATOM 749 N N . LYS A 1 91 ? 8.253 6.516 -10.754 1.00 88.44 91 LYS A N 1
ATOM 750 C CA . LYS A 1 91 ? 8.196 6.480 -12.217 1.00 88.44 91 LYS A CA 1
ATOM 751 C C . LYS A 1 91 ? 9.189 7.485 -12.792 1.00 88.44 91 LYS A C 1
ATOM 753 O O . LYS A 1 91 ? 9.163 8.658 -12.407 1.00 88.44 91 LYS A O 1
ATOM 758 N N . VAL A 1 92 ? 10.042 7.034 -13.707 1.00 87.50 92 VAL A N 1
ATOM 759 C CA . VAL A 1 92 ? 10.860 7.932 -14.521 1.00 87.50 92 VAL A CA 1
ATOM 760 C C . VAL A 1 92 ? 9.870 8.679 -15.409 1.00 87.50 92 VAL A C 1
ATOM 762 O O . VAL A 1 92 ? 9.286 8.110 -16.327 1.00 87.50 92 VAL A O 1
ATOM 765 N N . ARG A 1 93 ? 9.572 9.941 -15.084 1.00 67.50 93 ARG A N 1
ATOM 766 C CA . ARG A 1 93 ? 8.909 10.803 -16.064 1.00 67.50 93 ARG A CA 1
ATOM 767 C C . ARG A 1 93 ? 9.914 10.999 -17.181 1.00 67.50 93 ARG A C 1
ATOM 769 O O . ARG A 1 93 ? 11.083 11.231 -16.889 1.00 67.50 93 ARG A O 1
ATOM 776 N N . GLU A 1 94 ? 9.457 10.926 -18.421 1.00 55.84 94 GLU A N 1
ATOM 777 C CA . GLU A 1 94 ? 10.248 11.330 -19.574 1.00 55.84 94 GLU A CA 1
ATOM 778 C C . GLU A 1 94 ? 10.496 12.840 -19.456 1.00 55.84 94 GLU A C 1
ATOM 780 O O . GLU A 1 94 ? 9.763 13.685 -19.967 1.00 55.84 94 GLU A O 1
ATOM 785 N N . SER A 1 95 ? 11.486 13.204 -18.646 1.00 43.06 95 SER A N 1
ATOM 786 C CA . SER A 1 95 ? 12.071 14.525 -18.614 1.00 43.06 95 SER A CA 1
ATOM 787 C C . SER A 1 95 ? 12.815 14.656 -19.926 1.00 43.06 95 SER A C 1
ATOM 789 O O . SER A 1 95 ? 13.963 14.236 -20.025 1.00 43.06 95 SER A O 1
ATOM 791 N N . SER A 1 96 ? 12.082 15.162 -20.923 1.00 40.34 96 SER A N 1
ATOM 792 C CA . SER A 1 96 ? 12.567 16.017 -22.000 1.00 40.34 96 SER A CA 1
ATOM 793 C C . SER A 1 96 ? 13.985 15.680 -22.429 1.00 40.34 96 SER A C 1
ATOM 795 O O . SER A 1 96 ? 14.946 16.142 -21.814 1.00 40.34 96 SER A O 1
ATOM 797 N N . VAL A 1 97 ? 14.098 14.919 -23.517 1.00 38.78 97 VAL A N 1
ATOM 798 C CA . VAL A 1 97 ? 15.336 14.820 -24.281 1.00 38.78 97 VAL A CA 1
ATOM 799 C C . VAL A 1 97 ? 15.728 16.247 -24.686 1.00 38.78 97 VAL A C 1
ATOM 801 O O . VAL A 1 97 ? 15.261 16.779 -25.688 1.00 38.78 97 VAL A O 1
ATOM 804 N N . ALA A 1 98 ? 16.546 16.900 -23.866 1.00 38.50 98 ALA A N 1
ATOM 805 C CA . ALA A 1 98 ? 17.323 18.061 -24.247 1.00 38.50 98 ALA A CA 1
ATOM 806 C C . ALA A 1 98 ? 18.501 17.518 -25.055 1.00 38.50 98 ALA A C 1
ATOM 808 O O . ALA A 1 98 ? 19.609 17.367 -24.550 1.00 38.50 98 ALA A O 1
ATOM 809 N N . TRP A 1 99 ? 18.231 17.126 -26.299 1.00 39.41 99 TRP A N 1
ATOM 810 C CA . TRP A 1 99 ? 19.291 16.944 -27.272 1.00 39.41 99 TRP A CA 1
ATOM 811 C C . TRP A 1 99 ? 19.622 18.325 -27.834 1.00 39.41 99 TRP A C 1
ATOM 813 O O . TRP A 1 99 ? 18.870 18.931 -28.593 1.00 39.41 99 TRP A O 1
ATOM 823 N N . GLU A 1 100 ? 20.754 18.839 -27.365 1.00 38.62 100 GLU A N 1
ATOM 824 C CA . GLU A 1 100 ? 21.531 19.902 -27.985 1.00 38.62 100 GLU A CA 1
ATOM 825 C C . GLU A 1 100 ? 21.637 19.694 -29.501 1.00 38.62 100 GLU A C 1
ATOM 827 O O . GLU A 1 100 ? 21.909 18.594 -29.980 1.00 38.62 100 GLU A O 1
ATOM 832 N N . SER A 1 101 ? 21.480 20.764 -30.273 1.00 39.53 101 SER A N 1
ATOM 833 C CA . SER A 1 101 ? 21.938 20.802 -31.661 1.00 39.53 101 SER A CA 1
ATOM 834 C C . SER A 1 101 ? 22.698 22.096 -31.889 1.00 39.53 101 SER A C 1
ATOM 836 O O . SER A 1 101 ? 22.120 23.154 -32.128 1.00 39.53 101 SER A O 1
ATOM 838 N N . LYS A 1 102 ? 24.022 21.977 -31.768 1.00 42.12 102 LYS A N 1
ATOM 839 C CA . LYS A 1 102 ? 24.983 22.849 -32.436 1.00 42.12 102 LYS A CA 1
ATOM 840 C C . LYS A 1 102 ? 24.784 22.719 -33.952 1.00 42.12 102 LYS A C 1
ATOM 842 O O . LYS A 1 102 ? 24.747 21.606 -34.463 1.00 42.12 102 LYS A O 1
ATOM 847 N N . ASP A 1 103 ? 24.665 23.874 -34.599 1.00 38.25 103 ASP A N 1
ATOM 848 C CA . ASP A 1 103 ? 25.094 24.206 -35.962 1.00 38.25 103 ASP A CA 1
ATOM 849 C C . ASP A 1 103 ? 24.577 23.348 -37.148 1.00 38.25 103 ASP A C 1
ATOM 851 O O . ASP A 1 103 ? 25.038 22.237 -37.383 1.00 38.25 103 ASP A O 1
ATOM 855 N N . MET A 1 104 ? 23.724 23.935 -38.014 1.00 39.31 104 MET A N 1
ATOM 856 C CA . MET A 1 104 ? 24.125 24.512 -39.326 1.00 39.31 104 MET A CA 1
ATOM 857 C C . MET A 1 104 ? 23.015 24.482 -40.422 1.00 39.31 104 MET A C 1
ATOM 859 O O . MET A 1 104 ? 22.757 23.457 -41.036 1.00 39.31 104 MET A O 1
ATOM 863 N N . SER A 1 105 ? 22.448 25.673 -40.686 1.00 43.12 105 SER A N 1
ATOM 864 C CA . SER A 1 105 ? 21.998 26.311 -41.955 1.00 43.12 105 SER A CA 1
ATOM 865 C C . SER A 1 105 ? 21.019 25.687 -42.996 1.00 43.12 105 SER A C 1
ATOM 867 O O . SER A 1 105 ? 20.867 24.476 -43.097 1.00 43.12 105 SER A O 1
ATOM 869 N N . PRO A 1 106 ? 20.332 26.545 -43.804 1.00 55.12 106 PRO A N 1
ATOM 870 C CA . PRO A 1 106 ? 19.058 26.254 -44.482 1.00 55.12 106 PRO A CA 1
ATOM 871 C C . PRO A 1 106 ? 19.179 25.998 -46.000 1.00 55.12 106 PRO A C 1
ATOM 873 O O . PRO A 1 106 ? 20.067 26.563 -46.638 1.00 55.12 106 PRO A O 1
ATOM 876 N N . SER A 1 107 ? 18.223 25.265 -46.605 1.00 34.72 107 SER A N 1
ATOM 877 C CA . SER A 1 107 ? 17.429 25.672 -47.801 1.00 34.72 107 SER A CA 1
ATOM 878 C C . SER A 1 107 ? 16.723 24.506 -48.532 1.00 34.72 107 SER A C 1
ATOM 880 O O . SER A 1 107 ? 17.170 23.368 -48.484 1.00 34.72 107 SER A O 1
ATOM 882 N N . HIS A 1 108 ? 15.682 24.878 -49.300 1.00 35.31 108 HIS A N 1
ATOM 883 C CA . HIS A 1 108 ? 14.959 24.155 -50.378 1.00 35.31 108 HIS A CA 1
ATOM 884 C C . HIS A 1 108 ? 13.744 23.284 -49.984 1.00 35.31 108 HIS A C 1
ATOM 886 O O . HIS A 1 108 ? 13.881 22.226 -49.392 1.00 35.31 108 HIS A O 1
ATOM 892 N N . HIS A 1 109 ? 12.504 23.796 -50.085 1.00 36.16 109 HIS A N 1
ATOM 893 C CA . HIS A 1 109 ? 11.622 24.046 -51.259 1.00 36.16 109 HIS A CA 1
ATOM 894 C C . HIS A 1 109 ? 10.660 22.876 -51.597 1.00 36.16 109 HIS A C 1
ATOM 896 O O . HIS A 1 109 ? 11.062 21.852 -52.126 1.00 36.16 109 HIS A O 1
ATOM 902 N N . ASN A 1 110 ? 9.375 23.131 -51.306 1.00 41.97 110 ASN A N 1
ATOM 903 C CA . ASN A 1 110 ? 8.104 22.747 -51.951 1.00 41.97 110 ASN A CA 1
ATOM 904 C C . ASN A 1 110 ? 7.812 21.326 -52.503 1.00 41.97 110 ASN A C 1
ATOM 906 O O . ASN A 1 110 ? 8.200 20.969 -53.605 1.00 41.97 110 ASN A O 1
ATOM 910 N N . ASN A 1 111 ? 6.912 20.652 -51.772 1.00 36.81 111 ASN A N 1
ATOM 911 C CA . ASN A 1 111 ? 5.501 20.317 -52.080 1.00 36.81 111 ASN A CA 1
ATOM 912 C C . ASN A 1 111 ? 5.074 19.295 -53.180 1.00 36.81 111 ASN A C 1
ATOM 914 O O . ASN A 1 111 ? 5.347 19.467 -54.361 1.00 36.81 111 ASN A O 1
ATOM 918 N N . HIS A 1 112 ? 4.206 18.364 -52.723 1.00 36.34 112 HIS A N 1
ATOM 919 C CA . HIS A 1 112 ? 3.242 17.454 -53.395 1.00 36.34 112 HIS A CA 1
ATOM 920 C C . HIS A 1 112 ? 3.782 16.333 -54.328 1.00 36.34 112 HIS A C 1
ATOM 922 O O . HIS A 1 112 ? 4.443 16.597 -55.317 1.00 36.34 112 HIS A O 1
ATOM 928 N N . SER A 1 113 ? 3.470 15.032 -54.153 1.00 36.22 113 SER A N 1
ATOM 929 C CA . SER A 1 113 ? 2.125 14.440 -53.997 1.00 36.22 113 SER A CA 1
ATOM 930 C C . SER A 1 113 ? 2.103 12.996 -53.433 1.00 36.22 113 SER A C 1
ATOM 932 O O . SER A 1 113 ? 2.863 12.140 -53.868 1.00 36.22 113 SER A O 1
ATOM 934 N N . ASN A 1 114 ? 1.131 12.740 -52.545 1.00 43.19 114 ASN A N 1
ATOM 935 C CA . ASN A 1 114 ? 0.356 11.510 -52.285 1.00 43.19 114 ASN A CA 1
ATOM 936 C C . ASN A 1 114 ? 1.015 10.112 -52.298 1.00 43.19 114 ASN A C 1
ATOM 938 O O . ASN A 1 114 ? 1.054 9.444 -53.331 1.00 43.19 114 ASN A O 1
ATOM 942 N N . LYS A 1 115 ? 1.225 9.562 -51.090 1.00 34.69 115 LYS A N 1
ATOM 943 C CA . LYS A 1 115 ? 0.592 8.305 -50.631 1.00 34.69 115 LYS A CA 1
ATOM 944 C C . LYS A 1 115 ? 0.798 8.087 -49.122 1.00 34.69 115 LYS A C 1
ATOM 946 O O . LYS A 1 115 ? 1.869 8.354 -48.595 1.00 34.69 115 LYS A O 1
ATOM 951 N N . THR A 1 116 ? -0.230 7.508 -48.492 1.00 36.38 116 THR A N 1
ATOM 952 C CA . THR A 1 116 ? -0.216 6.769 -47.209 1.00 36.38 116 THR A CA 1
ATOM 953 C C . THR A 1 116 ? 0.109 7.528 -45.917 1.00 36.38 116 THR A C 1
ATOM 955 O O . THR A 1 116 ? 1.264 7.750 -45.580 1.00 36.38 116 THR A O 1
ATOM 958 N N . SER A 1 117 ? -0.945 7.804 -45.138 1.00 39.44 117 SER A N 1
ATOM 959 C CA . SER A 1 117 ? -1.190 7.214 -43.803 1.00 39.44 117 SER A CA 1
ATOM 960 C C . SER A 1 117 ? -1.970 8.198 -42.933 1.00 39.44 117 SER A C 1
ATOM 962 O O . SER A 1 117 ? -1.438 9.175 -42.416 1.00 39.44 117 SER A O 1
ATOM 964 N N . GLN A 1 118 ? -3.270 7.934 -42.790 1.00 41.75 118 GLN A N 1
ATOM 965 C CA . GLN A 1 118 ? -4.112 8.566 -41.781 1.00 41.75 118 GLN A CA 1
ATOM 966 C C . GLN A 1 118 ? -3.661 8.088 -40.397 1.00 41.75 118 GLN A C 1
ATOM 968 O O . GLN A 1 118 ? -4.082 7.026 -39.945 1.00 41.75 118 GLN A O 1
ATOM 973 N N . THR A 1 119 ? -2.843 8.874 -39.704 1.00 39.16 119 THR A N 1
ATOM 974 C CA . THR A 1 119 ? -2.625 8.706 -38.260 1.00 39.16 119 THR A CA 1
ATOM 975 C C . THR A 1 119 ? -3.546 9.675 -37.532 1.00 39.16 119 THR A C 1
ATOM 977 O O . THR A 1 119 ? -3.126 10.675 -36.959 1.00 39.16 119 THR A O 1
ATOM 980 N N . ALA A 1 120 ? -4.848 9.393 -37.620 1.00 39.03 120 ALA A N 1
ATOM 981 C CA . ALA A 1 120 ? -5.806 9.912 -36.659 1.00 39.03 120 ALA A CA 1
ATOM 982 C C . ALA A 1 120 ? -5.473 9.273 -35.310 1.00 39.03 120 ALA A C 1
ATOM 984 O O . ALA A 1 120 ? -5.275 8.058 -35.242 1.00 39.03 120 ALA A O 1
ATOM 985 N N . VAL A 1 121 ? -5.379 10.098 -34.269 1.00 41.69 121 VAL A N 1
ATOM 986 C CA . VAL A 1 121 ? -5.203 9.694 -32.873 1.00 41.69 121 VAL A CA 1
ATOM 987 C C . VAL A 1 121 ? -6.279 8.660 -32.543 1.00 41.69 121 VAL A C 1
ATOM 989 O O . VAL A 1 121 ? -7.417 8.995 -32.229 1.00 41.69 121 VAL A O 1
ATOM 992 N N . ARG A 1 122 ? -5.938 7.376 -32.686 1.00 43.72 122 ARG A N 1
ATOM 993 C CA . ARG A 1 122 ? -6.727 6.292 -32.123 1.00 43.72 122 ARG A CA 1
ATOM 994 C C . ARG A 1 122 ? -6.481 6.380 -30.635 1.00 43.72 122 ARG A C 1
ATOM 996 O O . ARG A 1 122 ? -5.430 5.968 -30.158 1.00 43.72 122 ARG A O 1
ATOM 1003 N N . GLU A 1 123 ? -7.443 6.980 -29.947 1.00 44.84 123 GLU A N 1
ATOM 1004 C CA . GLU A 1 123 ? -7.722 6.741 -28.539 1.00 44.84 123 GLU A CA 1
ATOM 1005 C C . GLU A 1 123 ? -7.467 5.256 -28.265 1.00 44.84 123 GLU A C 1
ATOM 1007 O O . GLU A 1 123 ? -8.223 4.379 -28.696 1.00 44.84 123 GLU A O 1
ATOM 1012 N N . LEU A 1 124 ? -6.322 4.960 -27.653 1.00 51.72 124 LEU A N 1
ATOM 1013 C CA . LEU A 1 124 ? -5.972 3.613 -27.245 1.00 51.72 124 LEU A CA 1
ATOM 1014 C C . LEU A 1 124 ? -6.893 3.304 -26.076 1.00 51.72 124 LEU A C 1
ATOM 1016 O O . LEU A 1 124 ? -6.544 3.562 -24.929 1.00 51.72 124 LEU A O 1
ATOM 1020 N N . ASN A 1 125 ? -8.106 2.827 -26.363 1.00 55.62 125 ASN A N 1
ATOM 1021 C CA . ASN A 1 125 ? -8.965 2.278 -25.331 1.00 55.62 125 ASN A CA 1
ATOM 1022 C C . ASN A 1 125 ? -8.150 1.153 -24.667 1.00 55.62 125 ASN A C 1
ATOM 1024 O O . ASN A 1 125 ? -7.874 0.146 -25.327 1.00 55.62 125 ASN A O 1
ATOM 1028 N N . PRO A 1 126 ? -7.745 1.307 -23.393 1.00 60.47 126 PRO A N 1
ATOM 1029 C CA . PRO A 1 126 ? -6.797 0.405 -22.739 1.00 60.47 126 PRO A CA 1
ATOM 1030 C C . PRO A 1 126 ? -7.359 -1.011 -22.547 1.00 60.47 126 PRO A C 1
ATOM 1032 O O . PRO A 1 126 ? -6.654 -1.908 -22.092 1.00 60.47 126 PRO A O 1
ATOM 1035 N N . PHE A 1 127 ? -8.625 -1.233 -22.916 1.00 63.72 127 PHE A N 1
ATOM 1036 C CA . PHE A 1 127 ? -9.291 -2.527 -22.878 1.00 63.72 127 PHE A CA 1
ATOM 1037 C C . PHE A 1 127 ? -9.786 -3.005 -24.251 1.00 63.72 127 PHE A C 1
ATOM 1039 O O . PHE A 1 127 ? -10.579 -3.946 -24.309 1.00 63.72 127 PHE A O 1
ATOM 1046 N N . ALA A 1 128 ? -9.328 -2.390 -25.348 1.00 60.28 128 ALA A N 1
ATOM 1047 C CA . ALA A 1 128 ? -9.745 -2.725 -26.713 1.00 60.28 128 ALA A CA 1
ATOM 1048 C C . ALA A 1 128 ? -9.514 -4.203 -27.074 1.00 60.28 128 ALA A C 1
ATOM 1050 O O . ALA A 1 128 ? -10.287 -4.782 -27.835 1.00 60.28 128 ALA A O 1
ATOM 1051 N N . GLU A 1 129 ? -8.488 -4.823 -26.493 1.00 70.25 129 GLU A N 1
ATOM 1052 C CA . GLU A 1 129 ? -8.110 -6.212 -26.768 1.00 70.25 129 GLU A CA 1
ATOM 1053 C C . GLU A 1 129 ? -8.639 -7.212 -25.725 1.00 70.25 129 GLU A C 1
ATOM 1055 O O . GLU A 1 129 ? -8.443 -8.417 -25.870 1.00 70.25 129 GLU A O 1
ATOM 1060 N N . VAL A 1 130 ? -9.337 -6.758 -24.674 1.00 73.56 130 VAL A N 1
ATOM 1061 C CA . VAL A 1 130 ? -9.826 -7.649 -23.610 1.00 73.56 130 VAL A CA 1
ATOM 1062 C C . VAL A 1 130 ? -11.065 -8.414 -24.095 1.00 73.56 130 VAL A C 1
ATOM 1064 O O . VAL A 1 130 ? -12.115 -7.807 -24.336 1.00 73.56 130 VAL A O 1
ATOM 1067 N N . PRO A 1 131 ? -11.023 -9.760 -24.186 1.00 78.44 131 PRO A N 1
ATOM 1068 C CA . PRO A 1 131 ? -12.166 -10.524 -24.669 1.00 78.44 131 PRO A CA 1
ATOM 1069 C C . PRO A 1 131 ? -13.390 -10.352 -23.759 1.00 78.44 131 PRO A C 1
ATOM 1071 O O . PRO A 1 131 ? -13.294 -10.459 -22.536 1.00 78.44 131 PRO A O 1
ATOM 1074 N N . ARG A 1 132 ? -14.587 -10.187 -24.344 1.00 84.19 132 ARG A N 1
ATOM 1075 C CA . ARG A 1 132 ? -15.853 -9.924 -23.615 1.00 84.19 132 ARG A CA 1
ATOM 1076 C C . ARG A 1 132 ? -16.109 -10.862 -22.425 1.00 84.19 132 ARG A C 1
ATOM 1078 O O . ARG A 1 132 ? -16.719 -10.469 -21.433 1.00 84.19 132 ARG A O 1
ATOM 1085 N N . ASN A 1 133 ? -15.711 -12.128 -22.535 1.00 76.56 133 ASN A N 1
ATOM 1086 C CA . ASN A 1 133 ? -15.960 -13.152 -21.517 1.00 76.56 133 ASN A CA 1
ATOM 1087 C C . ASN A 1 133 ? -14.765 -13.419 -20.584 1.00 76.56 133 ASN A C 1
ATOM 1089 O O . ASN A 1 133 ? -14.928 -14.224 -19.665 1.00 76.56 133 ASN A O 1
ATOM 1093 N N . ALA A 1 134 ? -13.611 -12.776 -20.796 1.00 82.81 134 ALA A N 1
ATOM 1094 C CA . ALA A 1 134 ? -12.432 -12.919 -19.945 1.00 82.81 134 ALA A CA 1
ATOM 1095 C C . ALA A 1 134 ? -12.684 -12.351 -18.533 1.00 82.81 134 ALA A C 1
ATOM 1097 O O . ALA A 1 134 ? -13.587 -11.520 -18.361 1.00 82.81 134 ALA A O 1
ATOM 1098 N N . PRO A 1 135 ? -11.920 -12.783 -17.512 1.00 81.06 135 PRO A N 1
ATOM 1099 C CA . PRO A 1 135 ? -11.892 -12.115 -16.215 1.00 81.06 135 PRO A CA 1
ATOM 1100 C C . PRO A 1 135 ? -11.616 -10.619 -16.379 1.00 81.06 135 PRO A C 1
ATOM 1102 O O . PRO A 1 135 ? -10.751 -10.220 -17.156 1.00 81.06 135 PRO A O 1
ATOM 1105 N N . CYS A 1 136 ? -12.380 -9.786 -15.677 1.00 81.50 136 CYS A N 1
ATOM 1106 C CA . CYS A 1 136 ? -12.255 -8.344 -15.808 1.00 81.50 136 CYS A CA 1
ATOM 1107 C C . CYS A 1 136 ? -10.941 -7.846 -15.171 1.00 81.50 136 CYS A C 1
ATOM 1109 O O . CYS A 1 136 ? -10.719 -8.116 -13.986 1.00 81.50 136 CYS A O 1
ATOM 1111 N N . PRO A 1 137 ? -10.110 -7.072 -15.897 1.00 73.25 137 PRO A N 1
ATOM 1112 C CA . PRO A 1 137 ? -8.788 -6.648 -15.423 1.00 73.25 137 PRO A CA 1
ATOM 1113 C C . PRO A 1 137 ? -8.829 -5.674 -14.232 1.00 73.25 137 PRO A C 1
ATOM 1115 O O . PRO A 1 137 ? -7.812 -5.469 -13.584 1.00 73.25 137 PRO A O 1
ATOM 1118 N N . CYS A 1 138 ? -9.999 -5.128 -13.879 1.00 71.38 138 CYS A N 1
ATOM 1119 C CA . CYS A 1 138 ? -10.187 -4.301 -12.680 1.00 71.38 138 CYS A CA 1
ATOM 1120 C C . CYS A 1 138 ? -10.218 -5.086 -11.352 1.00 71.38 138 CYS A C 1
ATOM 1122 O O . CYS A 1 138 ? -10.392 -4.486 -10.294 1.00 71.38 138 CYS A O 1
ATOM 1124 N N . GLY A 1 139 ? -10.155 -6.423 -11.392 1.00 65.31 139 GLY A N 1
ATOM 1125 C CA . GLY A 1 139 ? -10.150 -7.255 -10.184 1.00 65.31 139 GLY A CA 1
ATOM 1126 C C . GLY A 1 139 ? -11.518 -7.474 -9.525 1.00 65.31 139 GLY A C 1
ATOM 1127 O O . GLY A 1 139 ? -11.583 -8.033 -8.437 1.00 65.31 139 GLY A O 1
ATOM 1128 N N . SER A 1 140 ? -12.628 -7.115 -10.179 1.00 75.31 140 SER A N 1
ATOM 1129 C CA . SER A 1 140 ? -13.988 -7.304 -9.636 1.00 75.31 140 SER A CA 1
ATOM 1130 C C . SER A 1 140 ? -14.446 -8.765 -9.518 1.00 75.31 140 SER A C 1
ATOM 1132 O O . SER A 1 140 ? -15.544 -9.026 -9.027 1.00 75.31 140 SER A O 1
ATOM 1134 N N . GLY A 1 141 ? -13.672 -9.719 -10.048 1.00 77.00 141 GLY A N 1
ATOM 1135 C CA . GLY A 1 141 ? -14.035 -11.140 -10.121 1.00 77.00 141 GLY A CA 1
ATOM 1136 C C . GLY A 1 141 ? -15.128 -11.478 -11.149 1.00 77.00 141 GLY A C 1
ATOM 1137 O O . GLY A 1 141 ? -15.474 -12.645 -11.321 1.00 77.00 141 GLY A O 1
ATOM 1138 N N . LYS A 1 142 ? -15.674 -10.486 -11.868 1.00 83.38 142 LYS A N 1
ATOM 1139 C CA . LYS A 1 142 ? -16.714 -10.667 -12.899 1.00 83.38 142 LYS A CA 1
ATOM 1140 C C . LYS A 1 142 ? -16.097 -10.828 -14.297 1.00 83.38 142 LYS A C 1
ATOM 1142 O O . LYS A 1 142 ? -14.967 -10.414 -14.542 1.00 83.38 142 LYS A O 1
ATOM 1147 N N . LYS A 1 143 ? -16.861 -11.382 -15.251 1.00 83.75 143 LYS A N 1
ATOM 1148 C CA . LYS A 1 143 ? -16.492 -11.356 -16.686 1.00 83.75 143 LYS A CA 1
ATOM 1149 C C . LYS A 1 143 ? -16.496 -9.912 -17.201 1.00 83.75 143 LYS A C 1
ATOM 1151 O O . LYS A 1 143 ? -17.389 -9.158 -16.814 1.00 83.75 143 LYS A O 1
ATOM 1156 N N . PHE A 1 144 ? -15.580 -9.552 -18.103 1.00 87.44 144 PHE A N 1
ATOM 1157 C CA . PHE A 1 144 ? -15.402 -8.188 -18.628 1.00 87.44 144 PHE A CA 1
ATOM 1158 C C . PHE A 1 144 ? -16.725 -7.555 -19.098 1.00 87.44 144 PHE A C 1
ATOM 1160 O O . PHE A 1 144 ? -17.067 -6.442 -18.691 1.00 87.44 144 PHE A O 1
ATOM 1167 N N . LYS A 1 145 ? -17.566 -8.326 -19.805 1.00 84.75 145 LYS A N 1
ATOM 1168 C CA . LYS A 1 145 ? -18.900 -7.892 -20.251 1.00 84.75 145 LYS A CA 1
ATOM 1169 C C . LYS A 1 145 ? -19.876 -7.494 -19.145 1.00 84.75 145 LYS A C 1
ATOM 1171 O O . LYS A 1 145 ? -20.771 -6.704 -19.388 1.00 84.75 145 LYS A O 1
ATOM 1176 N N . LYS A 1 146 ? -19.742 -8.074 -17.950 1.00 83.62 146 LYS A N 1
ATOM 1177 C CA . LYS A 1 146 ? -20.610 -7.810 -16.789 1.00 83.62 146 LYS A CA 1
ATOM 1178 C C . LYS A 1 146 ? -20.033 -6.732 -15.861 1.00 83.62 146 LYS A C 1
ATOM 1180 O O . LYS A 1 146 ? -20.544 -6.560 -14.758 1.00 83.62 146 LYS A O 1
ATOM 1185 N N . CYS A 1 147 ? -18.937 -6.082 -16.255 1.00 84.44 147 CYS A N 1
ATOM 1186 C CA . CYS A 1 147 ? -18.240 -5.108 -15.422 1.00 84.44 147 CYS A CA 1
ATOM 1187 C C . CYS A 1 147 ? -17.993 -3.783 -16.150 1.00 84.44 147 CYS A C 1
ATOM 1189 O O . CYS A 1 147 ? -18.440 -2.761 -15.657 1.00 84.44 147 CYS A O 1
ATOM 1191 N N . HIS A 1 148 ? -17.313 -3.803 -17.302 1.00 79.06 148 HIS A N 1
ATOM 1192 C CA . HIS A 1 148 ? -16.878 -2.586 -18.014 1.00 79.06 148 HIS A CA 1
ATOM 1193 C C . HIS A 1 148 ? -17.494 -2.425 -19.411 1.00 79.06 148 HIS A C 1
ATOM 1195 O O . HIS A 1 148 ? -17.315 -1.391 -20.038 1.00 79.06 148 HIS A O 1
ATOM 1201 N N . LEU A 1 149 ? -18.244 -3.422 -19.895 1.00 72.88 149 LEU A N 1
ATOM 1202 C CA . LEU A 1 149 ? -19.058 -3.310 -21.115 1.00 72.88 149 LEU A CA 1
ATOM 1203 C C . LEU A 1 149 ? -20.552 -3.440 -20.791 1.00 72.88 149 LEU A C 1
ATOM 1205 O O . LEU A 1 149 ? -21.289 -4.062 -21.560 1.00 72.88 149 LEU A O 1
ATOM 1209 N N . VAL A 1 150 ? -20.964 -2.953 -19.615 1.00 54.91 150 VAL A N 1
ATOM 1210 C CA . VAL A 1 150 ? -22.377 -2.922 -19.225 1.00 54.91 150 VAL A CA 1
ATOM 1211 C C . VAL A 1 150 ? -23.068 -1.948 -20.177 1.00 54.91 150 VAL A C 1
ATOM 1213 O O . VAL A 1 150 ? -22.805 -0.751 -20.128 1.00 54.91 150 VAL A O 1
ATOM 1216 N N . ILE A 1 151 ? -23.864 -2.504 -21.084 1.00 53.91 151 ILE A N 1
ATOM 1217 C CA . ILE A 1 151 ? -24.834 -1.790 -21.917 1.00 53.91 151 ILE A CA 1
ATOM 1218 C C . ILE A 1 151 ? -26.191 -2.064 -21.285 1.00 53.91 151 ILE A C 1
ATOM 1220 O O . ILE A 1 151 ? -26.398 -3.248 -20.915 1.00 53.91 151 ILE A O 1
#

Secondary structure (DSSP, 8-state):
--HHHHHHHHHHT--HHHHHHHHHHHHHHHHHHHHHHHHHHHHT--TT-EEEEEETTEEEEEEEEEEETTEEEEEETTTEEEEE-GGGEEE----------------------------------TTTTS-TTSBPTTSSSSBGGGTTS--

pLDDT: mean 73.81, std 19.47, range [34.69, 96.62]

Sequence (151 aa):
MNLSQELEQTIERMNEAELHALFSLVREKLKFFHQMHDLHSLQQFHLFDEVLFKHHGESIAGIVIRINTRSVTIKTTDRGEWKVSPVFVTKVRESSVAWESKDMSPSHHNNHSNKTSQTAVRELNPFAEVPRNAPCPCGSGKKFKKCHLVI

Foldseek 3Di:
DDPVVVVVVVVVPDDPVRVVVVVVVVVVVVVVVVLVVLVVLLVVDDFQFWKWFDDPNDIFIFTFHDGDSFWTWTQGPPDGIDTHGSVRIDGDDPPDPPDDDDDDDDDDDDDDDDDDDPPDPPPPPVCPPPDQQDQCPVPPRHRVCVPPVPD